Protein AF-A0A3D5ASW5-F1 (afdb_monomer_lite)

Sequence (82 aa):
ADNVGFGMPAPGCAYPTIFSSAKVGGKRGIFRSDNEGRRWIRINDDRHQWAWTGAAISGDPRVYGRVYVATNGRGLIIGETS

Foldseek 3Di:
DLDKAFAAADVPAPDTKIWDQDQDPNDGAIWIDNDPPPDIDGQDDPVPHLPAQNPDKYYHHVAPQWIWTQHDPPGIDIGRDD

Radius of gyration: 11.75 Å; chains: 1; bounding box: 27×24×32 Å

pLDDT: mean 96.22, std 5.39, range [62.62, 98.62]

Secondary structure (DSSP, 8-state):
--EEEEEPPPTT--SPEEEEEEEETTEEEEEEESSTTSS-EE-S-TT---S---S-EEEETTEEEEEEEE-SSS-EEEEE--

Structure (mmCIF, N/CA/C/O backbone):
data_AF-A0A3D5ASW5-F1
#
_entry.id   AF-A0A3D5ASW5-F1
#
loop_
_atom_site.group_PDB
_atom_site.id
_atom_site.type_symbol
_atom_site.label_atom_id
_atom_site.label_alt_id
_atom_site.label_comp_id
_atom_site.label_asym_id
_atom_site.label_entity_id
_atom_site.label_seq_id
_atom_site.pdbx_PDB_ins_code
_atom_si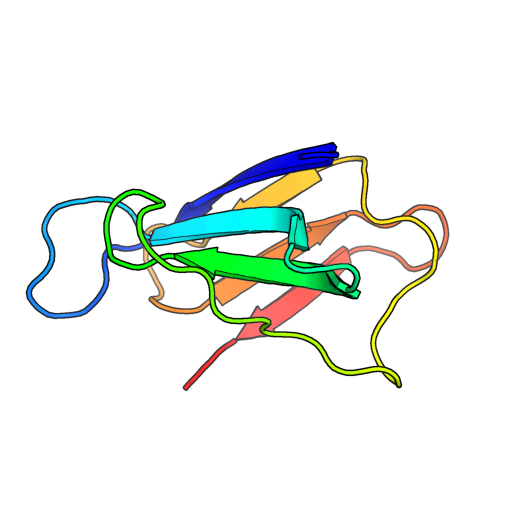te.Cartn_x
_atom_site.Cartn_y
_atom_site.Cartn_z
_atom_site.occupancy
_atom_site.B_iso_or_equiv
_atom_site.auth_seq_id
_atom_site.auth_comp_id
_atom_site.auth_asym_id
_atom_site.auth_atom_id
_atom_site.pdbx_PDB_model_num
ATOM 1 N N . ALA A 1 1 ? -6.577 9.050 0.740 1.00 72.62 1 ALA A N 1
ATOM 2 C CA . ALA A 1 1 ? -5.359 8.235 0.900 1.00 72.62 1 ALA A CA 1
ATOM 3 C C . ALA A 1 1 ? -4.235 9.177 1.279 1.00 72.62 1 ALA A C 1
ATOM 5 O O . ALA A 1 1 ? -4.258 10.299 0.790 1.00 72.62 1 ALA A O 1
ATOM 6 N N . ASP A 1 2 ? -3.315 8.748 2.139 1.00 88.31 2 ASP A N 1
ATOM 7 C CA . ASP A 1 2 ? -2.177 9.581 2.537 1.00 88.31 2 ASP A CA 1
ATOM 8 C C . ASP A 1 2 ? -1.073 9.496 1.463 1.00 88.31 2 ASP A C 1
ATOM 10 O O . ASP A 1 2 ? -0.469 10.509 1.145 1.00 88.31 2 ASP A O 1
ATOM 14 N N . ASN A 1 3 ? -0.891 8.322 0.830 1.00 93.50 3 ASN A N 1
ATOM 15 C CA . ASN A 1 3 ? -0.119 8.123 -0.412 1.00 93.50 3 ASN A CA 1
ATOM 16 C C . ASN A 1 3 ? -0.621 6.914 -1.215 1.00 93.50 3 ASN A C 1
ATOM 18 O O . ASN A 1 3 ? -1.359 6.073 -0.691 1.00 93.50 3 ASN A O 1
ATOM 22 N N . VAL A 1 4 ? -0.163 6.799 -2.464 1.00 97.69 4 VAL A N 1
ATOM 23 C CA . VAL A 1 4 ? -0.365 5.653 -3.363 1.00 97.69 4 VAL A CA 1
ATOM 24 C C . VAL A 1 4 ? 0.959 5.275 -4.025 1.00 97.69 4 VAL A C 1
ATOM 26 O O . VAL A 1 4 ? 1.741 6.150 -4.384 1.00 97.69 4 VAL A O 1
ATOM 29 N N . GLY A 1 5 ? 1.178 3.975 -4.206 1.00 98.25 5 GLY A N 1
ATOM 30 C CA . GLY A 1 5 ? 2.301 3.413 -4.947 1.00 98.25 5 GLY A CA 1
ATOM 31 C C . GLY A 1 5 ? 1.866 2.196 -5.754 1.00 98.25 5 GLY A C 1
ATOM 32 O O . GLY A 1 5 ? 0.837 1.588 -5.462 1.00 98.25 5 GLY A O 1
ATOM 33 N N . PHE A 1 6 ? 2.657 1.835 -6.761 1.00 98.62 6 PHE A N 1
ATOM 34 C CA . PHE A 1 6 ? 2.360 0.722 -7.661 1.00 98.62 6 PHE A CA 1
ATOM 35 C C . PHE A 1 6 ? 3.452 -0.343 -7.599 1.00 98.62 6 PHE A C 1
ATOM 37 O O . PHE A 1 6 ? 4.610 -0.028 -7.325 1.00 98.62 6 PHE A O 1
ATOM 44 N N . GLY A 1 7 ? 3.082 -1.597 -7.844 1.00 98.38 7 GLY A N 1
ATOM 45 C CA . GLY A 1 7 ? 4.002 -2.730 -7.937 1.00 98.38 7 GLY A CA 1
ATOM 46 C C . GLY A 1 7 ? 3.620 -3.693 -9.054 1.00 98.38 7 GLY A C 1
ATOM 47 O O . GLY A 1 7 ? 2.708 -3.427 -9.839 1.00 98.38 7 GLY A O 1
ATOM 48 N N . MET A 1 8 ? 4.323 -4.822 -9.110 1.00 98.19 8 MET A N 1
ATOM 49 C CA . MET A 1 8 ? 4.082 -5.887 -10.079 1.00 98.19 8 MET A CA 1
ATOM 50 C C . MET A 1 8 ? 2.592 -6.279 -10.079 1.00 98.19 8 MET A C 1
ATOM 52 O O . MET A 1 8 ? 2.020 -6.431 -8.994 1.00 98.19 8 MET A O 1
ATOM 56 N N . PRO A 1 9 ? 1.945 -6.419 -11.251 1.00 98.19 9 PRO A N 1
ATOM 57 C CA . PRO A 1 9 ? 0.580 -6.930 -11.342 1.00 98.19 9 PRO A CA 1
ATOM 58 C C . PRO A 1 9 ? 0.424 -8.289 -10.653 1.00 98.19 9 PRO A C 1
ATOM 60 O O . PRO A 1 9 ? 1.354 -9.098 -10.643 1.00 98.19 9 PRO A O 1
ATOM 63 N N . ALA A 1 10 ? -0.762 -8.555 -10.107 1.00 97.12 10 ALA A N 1
ATOM 64 C CA . ALA A 1 10 ? -1.103 -9.891 -9.630 1.00 97.12 10 ALA A CA 1
ATOM 65 C C . ALA A 1 10 ? -1.060 -10.923 -10.774 1.00 97.12 10 ALA A C 1
ATOM 67 O O . ALA A 1 10 ? -1.282 -10.560 -11.934 1.00 97.12 10 ALA A O 1
ATOM 68 N N . PRO A 1 11 ? -0.808 -12.215 -10.484 1.00 94.94 11 PRO A N 1
ATOM 69 C CA . PRO A 1 11 ? -0.855 -13.261 -11.500 1.00 94.94 11 PRO A CA 1
ATOM 70 C C . PRO A 1 11 ? -2.178 -13.242 -12.280 1.00 94.94 11 PRO A C 1
ATOM 72 O O . PRO A 1 11 ? -3.256 -13.311 -11.696 1.00 94.94 11 PRO A O 1
ATOM 75 N N . GLY A 1 12 ? -2.092 -13.139 -13.608 1.00 95.94 12 GLY A N 1
ATOM 76 C CA . GLY A 1 12 ? -3.263 -13.056 -14.491 1.00 95.94 12 GLY A CA 1
ATOM 77 C C . GLY A 1 12 ? -3.881 -11.658 -14.629 1.00 95.94 12 GLY A C 1
ATOM 78 O O . GLY A 1 12 ? -4.829 -11.495 -15.395 1.00 95.94 12 GLY A O 1
ATOM 79 N N . CYS A 1 13 ? -3.348 -10.641 -13.947 1.00 96.38 13 CYS A N 1
ATOM 80 C CA . CYS A 1 13 ? -3.764 -9.249 -14.090 1.00 96.38 13 CYS A CA 1
ATOM 81 C C . CYS A 1 13 ? -2.765 -8.460 -14.947 1.00 96.38 13 CYS A C 1
ATOM 83 O O . CYS A 1 13 ? -1.558 -8.675 -14.879 1.00 96.38 13 CYS A O 1
ATOM 85 N N . ALA A 1 14 ? -3.271 -7.510 -15.736 1.00 96.31 14 ALA A N 1
ATOM 86 C CA . ALA A 1 14 ? -2.439 -6.588 -16.517 1.00 96.31 14 ALA A CA 1
ATOM 87 C C . ALA A 1 14 ? -2.201 -5.249 -15.798 1.00 96.31 14 ALA A C 1
ATOM 89 O O . ALA A 1 14 ? -1.230 -4.552 -16.085 1.00 96.31 14 ALA A O 1
ATOM 90 N N . TYR A 1 15 ? -3.086 -4.880 -14.868 1.00 98.44 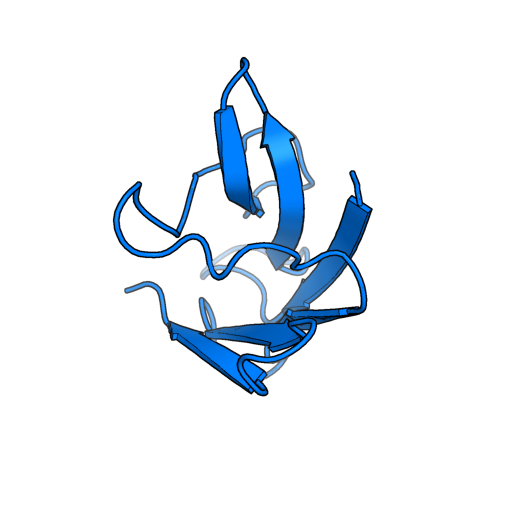15 TYR A N 1
ATOM 91 C CA . TYR A 1 15 ? -2.985 -3.622 -14.139 1.00 98.44 15 TYR A CA 1
ATOM 92 C C . TYR A 1 15 ? -2.007 -3.747 -12.955 1.00 98.44 15 TYR A C 1
ATOM 94 O O . TYR A 1 15 ? -2.065 -4.750 -12.238 1.00 98.44 15 TYR A O 1
ATOM 102 N N . PRO A 1 16 ? -1.129 -2.754 -12.711 1.00 98.62 16 PRO A N 1
ATOM 103 C CA . PRO A 1 16 ? -0.227 -2.762 -11.562 1.00 98.62 16 PRO A CA 1
ATOM 104 C C . PRO A 1 16 ? -0.967 -2.901 -10.231 1.00 98.62 16 PRO A C 1
ATOM 106 O O . PRO A 1 16 ? -1.989 -2.252 -10.001 1.00 98.62 16 PRO A O 1
ATOM 109 N N . THR A 1 17 ? -0.409 -3.688 -9.314 1.00 98.56 17 THR A N 1
ATOM 110 C CA . THR A 1 17 ? -0.930 -3.769 -7.946 1.00 98.56 17 THR A CA 1
ATOM 111 C C . THR A 1 17 ? -0.837 -2.397 -7.287 1.00 98.56 17 THR A C 1
ATOM 113 O O . THR A 1 17 ? 0.218 -1.762 -7.330 1.00 98.56 17 THR A O 1
ATOM 116 N N . ILE A 1 18 ? -1.921 -1.940 -6.663 1.00 98.56 18 ILE A N 1
ATOM 117 C CA . ILE A 1 18 ? -1.977 -0.643 -5.985 1.00 98.56 18 ILE A CA 1
ATOM 118 C C . ILE A 1 18 ? -1.731 -0.850 -4.495 1.00 98.56 18 ILE A C 1
ATOM 120 O O . ILE A 1 18 ? -2.412 -1.650 -3.859 1.00 98.56 18 ILE A O 1
ATOM 124 N N . PHE A 1 19 ? -0.818 -0.078 -3.918 1.00 98.44 19 PHE A N 1
ATOM 125 C CA . PHE A 1 19 ? -0.573 -0.010 -2.481 1.00 98.44 19 PHE A CA 1
ATOM 126 C C . PHE A 1 19 ? -0.898 1.384 -1.950 1.00 98.44 19 PHE A C 1
ATOM 128 O O . PHE A 1 19 ? -0.652 2.387 -2.621 1.00 98.44 19 PHE A O 1
ATOM 135 N N . SER A 1 20 ? -1.435 1.475 -0.735 1.00 98.25 20 SER A N 1
ATOM 136 C CA . SER A 1 20 ? -1.749 2.762 -0.112 1.00 98.25 20 SER A CA 1
ATOM 137 C C . SER A 1 20 ? -1.615 2.725 1.408 1.00 98.25 20 SER A C 1
ATOM 139 O O . SER A 1 20 ? -2.042 1.767 2.050 1.00 98.25 20 SER A O 1
ATOM 141 N N . SER A 1 21 ? -1.074 3.802 1.985 1.00 98.19 21 SER A N 1
ATOM 142 C CA . SER A 1 21 ? -1.318 4.147 3.389 1.00 98.19 21 SER A CA 1
ATOM 143 C C . SER A 1 21 ? -2.600 4.973 3.456 1.00 98.19 21 SER A C 1
ATOM 145 O O . SER A 1 21 ? -2.698 6.045 2.848 1.00 98.19 21 SER A O 1
ATOM 147 N N . ALA A 1 22 ? -3.630 4.440 4.112 1.00 97.31 22 ALA A N 1
ATOM 148 C CA . ALA A 1 22 ? -4.961 5.033 4.082 1.00 97.31 22 ALA A CA 1
ATOM 149 C C . ALA A 1 22 ? -5.822 4.613 5.277 1.00 97.31 22 ALA A C 1
ATOM 151 O O . ALA A 1 22 ? -5.439 3.804 6.125 1.00 97.31 22 ALA A O 1
ATOM 152 N N . LYS A 1 23 ? -7.035 5.170 5.320 1.00 97.06 23 LYS A N 1
ATOM 153 C CA . LYS A 1 23 ? -8.142 4.680 6.135 1.00 97.06 23 LYS A CA 1
ATOM 154 C C . LYS A 1 23 ? -9.218 4.126 5.201 1.00 97.06 23 LYS A C 1
ATOM 156 O O . LYS A 1 23 ? -9.815 4.893 4.452 1.00 97.06 23 LYS A O 1
ATOM 161 N N . VAL A 1 24 ? -9.467 2.819 5.253 1.00 95.38 24 VAL A N 1
ATOM 162 C CA . VAL A 1 24 ? -10.505 2.135 4.459 1.00 95.38 24 VAL A CA 1
ATOM 163 C C . VAL A 1 24 ? -11.470 1.453 5.423 1.00 95.38 24 VAL A C 1
ATOM 165 O O . VAL A 1 24 ? -11.038 0.793 6.367 1.00 95.38 24 VAL A O 1
ATOM 168 N N . GLY A 1 25 ? -12.780 1.657 5.246 1.00 92.75 25 GLY A N 1
ATOM 169 C CA . GLY A 1 25 ? -13.799 1.052 6.119 1.00 92.75 25 GLY A CA 1
ATOM 170 C C . GLY A 1 25 ? -13.608 1.372 7.608 1.00 92.75 25 GLY A C 1
ATOM 171 O O . GLY A 1 25 ? -13.806 0.516 8.462 1.00 92.75 25 GLY A O 1
ATOM 172 N N . GLY A 1 26 ? -13.130 2.577 7.932 1.00 95.31 26 GLY A N 1
ATOM 173 C CA . GLY A 1 26 ? -12.878 2.986 9.316 1.00 95.31 26 GLY A CA 1
ATOM 174 C C . GLY A 1 26 ? -11.527 2.551 9.901 1.00 95.31 26 GLY A C 1
ATOM 175 O O . GLY A 1 26 ? -11.127 3.107 10.922 1.00 95.31 26 GLY A O 1
ATOM 176 N N . LYS A 1 27 ? -10.781 1.643 9.257 1.00 96.75 27 LYS A N 1
ATOM 177 C CA . LYS A 1 27 ? -9.494 1.138 9.763 1.00 96.75 27 LYS A CA 1
ATOM 178 C C . LYS A 1 27 ? -8.309 1.804 9.067 1.00 96.75 27 LYS A C 1
ATOM 180 O O . LYS A 1 27 ? -8.253 1.847 7.841 1.00 96.75 27 LYS A O 1
ATOM 185 N N . ARG A 1 28 ? -7.363 2.327 9.855 1.00 97.31 28 ARG A N 1
ATOM 186 C CA . ARG A 1 28 ? -6.070 2.845 9.371 1.00 97.31 28 ARG A CA 1
ATOM 187 C C . ARG A 1 28 ? -5.116 1.675 9.121 1.00 97.31 28 ARG A C 1
ATOM 189 O O . ARG A 1 28 ? -5.091 0.723 9.902 1.00 97.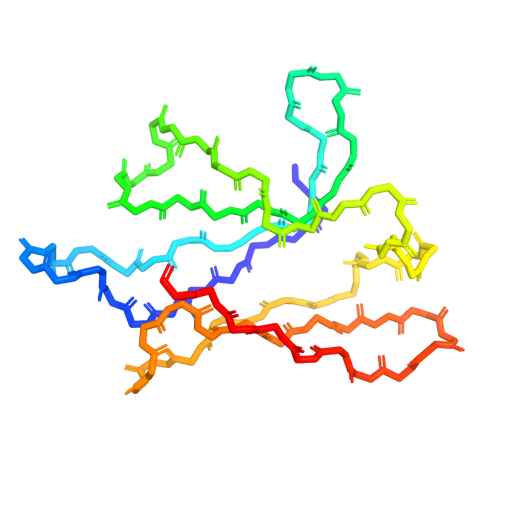31 28 ARG A O 1
ATOM 196 N N . GLY A 1 29 ? -4.329 1.745 8.057 1.00 97.88 29 GLY A N 1
ATOM 197 C CA . GLY A 1 29 ? -3.313 0.740 7.772 1.00 97.88 29 GLY A CA 1
ATOM 198 C C . GLY A 1 29 ? -2.699 0.886 6.391 1.00 97.88 29 GLY A C 1
ATOM 199 O O . GLY A 1 29 ? -2.906 1.888 5.703 1.00 97.88 29 GLY A O 1
ATOM 200 N N . ILE A 1 30 ? -1.965 -0.152 6.004 1.00 98.25 30 ILE A N 1
ATOM 201 C CA . ILE A 1 30 ? -1.445 -0.329 4.655 1.00 98.25 30 ILE A CA 1
ATOM 202 C C . ILE A 1 30 ? -2.389 -1.272 3.917 1.00 98.25 30 ILE A C 1
ATOM 204 O O . ILE A 1 30 ? -2.749 -2.333 4.431 1.00 98.25 30 ILE A O 1
ATOM 208 N N . PHE A 1 31 ? -2.806 -0.870 2.724 1.00 98.12 31 PHE A N 1
ATOM 209 C CA . PHE A 1 31 ? -3.780 -1.586 1.917 1.00 98.12 31 PHE A CA 1
ATOM 210 C C . PHE A 1 31 ? -3.223 -1.903 0.534 1.00 98.12 31 PHE A C 1
ATOM 212 O O . PHE A 1 31 ? -2.451 -1.119 -0.016 1.00 98.12 31 PHE A O 1
ATOM 219 N N . ARG A 1 32 ? -3.663 -3.033 -0.024 1.00 98.19 32 ARG A N 1
ATOM 220 C CA . ARG A 1 32 ? -3.369 -3.503 -1.380 1.00 98.19 32 ARG A CA 1
ATOM 221 C C . ARG A 1 32 ? -4.659 -3.632 -2.187 1.00 98.19 32 ARG A C 1
ATOM 223 O O . ARG A 1 32 ? -5.684 -4.032 -1.632 1.00 98.19 32 ARG A O 1
ATOM 230 N N . SER A 1 33 ? -4.609 -3.331 -3.477 1.00 97.81 33 SER A N 1
ATOM 231 C CA . SER A 1 33 ? -5.666 -3.635 -4.436 1.00 97.81 33 SER A CA 1
ATOM 232 C C . SER A 1 33 ? -5.076 -4.248 -5.699 1.00 97.81 33 SER A C 1
ATOM 234 O O . SER A 1 33 ? -4.224 -3.644 -6.348 1.00 97.81 33 SER A O 1
ATOM 236 N N . ASP A 1 34 ? -5.592 -5.419 -6.061 1.00 97.88 34 ASP A N 1
ATOM 237 C CA . ASP A 1 34 ? -5.197 -6.169 -7.258 1.00 97.88 34 ASP A CA 1
ATOM 238 C C . ASP A 1 34 ? -6.228 -5.996 -8.396 1.00 97.88 34 ASP A C 1
ATOM 240 O O . ASP A 1 34 ? -6.165 -6.663 -9.422 1.00 97.88 34 ASP A O 1
ATOM 244 N N . ASN A 1 35 ? -7.230 -5.128 -8.204 1.00 97.31 35 ASN A N 1
ATOM 245 C CA . ASN A 1 35 ? -8.373 -4.963 -9.107 1.00 97.31 35 ASN A CA 1
ATOM 246 C C . ASN A 1 35 ? -8.725 -3.491 -9.343 1.00 97.31 35 ASN A C 1
ATOM 248 O O . ASN A 1 35 ? -9.885 -3.087 -9.227 1.00 97.31 35 ASN A O 1
ATOM 252 N N . GLU A 1 36 ? -7.704 -2.692 -9.660 1.00 97.62 36 GLU A N 1
ATOM 253 C CA . GLU A 1 36 ? -7.859 -1.285 -10.058 1.00 97.62 36 GLU A CA 1
ATOM 254 C C . GLU A 1 36 ? -8.539 -0.421 -8.975 1.00 97.62 36 GLU A C 1
ATOM 256 O O . GLU A 1 36 ? -9.279 0.514 -9.265 1.00 97.62 36 GLU A O 1
ATOM 261 N N . GLY A 1 37 ? -8.328 -0.745 -7.694 1.00 96.88 37 GLY A N 1
ATOM 262 C CA . GLY A 1 37 ? -8.878 0.015 -6.569 1.00 96.88 37 GLY A CA 1
ATOM 263 C C . GLY A 1 37 ? -10.335 -0.308 -6.222 1.00 96.88 37 GLY A C 1
ATOM 264 O O . GLY A 1 37 ? -10.892 0.331 -5.327 1.00 96.88 37 GLY A O 1
ATOM 265 N N . ARG A 1 38 ? -10.960 -1.300 -6.876 1.00 97.06 38 ARG A N 1
ATOM 266 C CA . ARG A 1 38 ? -12.361 -1.691 -6.615 1.00 97.06 38 ARG A CA 1
ATOM 267 C C . ARG A 1 38 ? -12.544 -2.357 -5.252 1.00 97.06 38 ARG A C 1
ATOM 269 O O . ARG A 1 38 ? -13.580 -2.188 -4.615 1.00 97.06 38 ARG A O 1
ATOM 276 N N . ARG A 1 39 ? -11.561 -3.142 -4.804 1.00 96.19 39 ARG A N 1
ATOM 277 C CA . ARG A 1 39 ? -11.513 -3.754 -3.467 1.00 96.19 39 ARG A CA 1
ATOM 278 C C . ARG A 1 39 ? -10.125 -3.587 -2.868 1.00 96.19 39 ARG A C 1
ATOM 280 O O . ARG A 1 39 ? -9.132 -3.581 -3.591 1.00 96.19 39 ARG A O 1
ATOM 287 N N . TRP A 1 40 ? -10.079 -3.499 -1.544 1.00 97.31 40 TRP A N 1
ATOM 288 C CA . TRP A 1 40 ? -8.854 -3.280 -0.785 1.00 97.31 40 TRP A CA 1
ATOM 289 C C . TRP A 1 40 ? -8.700 -4.338 0.299 1.00 97.31 40 TRP A C 1
ATOM 291 O O . TRP A 1 40 ? -9.639 -4.610 1.047 1.00 97.31 40 TRP A O 1
ATOM 301 N N . ILE A 1 41 ? -7.502 -4.900 0.396 1.00 96.81 41 ILE A N 1
ATOM 302 C CA . ILE A 1 41 ? -7.101 -5.849 1.432 1.00 96.81 41 ILE A CA 1
ATOM 303 C C . ILE A 1 41 ? -6.125 -5.121 2.350 1.00 96.81 41 ILE A C 1
ATOM 305 O O . ILE A 1 41 ? -5.170 -4.511 1.872 1.00 96.81 41 ILE A O 1
ATOM 309 N N . ARG A 1 42 ? -6.355 -5.151 3.665 1.00 97.75 42 ARG A N 1
ATOM 310 C CA . ARG A 1 42 ? -5.381 -4.630 4.633 1.00 97.75 42 ARG A CA 1
ATOM 311 C C . ARG A 1 42 ? -4.234 -5.632 4.745 1.00 97.75 42 ARG A C 1
ATOM 313 O O . ARG A 1 42 ? -4.488 -6.794 5.042 1.00 97.75 42 ARG A O 1
ATOM 320 N N . ILE A 1 43 ? -3.006 -5.181 4.511 1.00 97.88 43 ILE A N 1
ATOM 321 C CA . ILE A 1 43 ? -1.809 -6.040 4.476 1.00 97.88 43 ILE A CA 1
ATOM 322 C C . ILE A 1 43 ? -0.908 -5.877 5.705 1.00 97.88 43 ILE A C 1
ATOM 324 O O . ILE A 1 43 ? 0.100 -6.563 5.827 1.00 97.88 43 ILE A O 1
ATOM 328 N N . ASN A 1 44 ? -1.273 -4.983 6.625 1.00 97.69 44 ASN A N 1
ATOM 329 C CA . ASN A 1 44 ? -0.699 -4.913 7.964 1.00 97.69 44 ASN A CA 1
ATOM 330 C C . ASN A 1 44 ? -1.738 -5.280 9.037 1.00 97.69 44 ASN A C 1
ATOM 332 O O . ASN A 1 44 ? -2.944 -5.315 8.780 1.00 97.69 44 ASN A O 1
ATOM 336 N N . ASP A 1 45 ? -1.273 -5.493 10.265 1.00 97.38 45 ASP A N 1
ATOM 337 C CA . ASP A 1 45 ? -2.110 -5.774 11.434 1.00 97.38 45 ASP A CA 1
ATOM 338 C C . ASP A 1 45 ? -1.914 -4.725 12.539 1.00 97.38 45 ASP A C 1
ATOM 340 O O . ASP A 1 45 ? -1.056 -3.847 12.443 1.00 97.38 45 ASP A O 1
ATOM 344 N N . ASP A 1 46 ? -2.709 -4.803 13.607 1.00 97.56 46 ASP A N 1
ATOM 345 C CA . ASP A 1 46 ? -2.726 -3.799 14.679 1.00 97.56 46 ASP A CA 1
ATOM 346 C C . ASP A 1 46 ? -1.429 -3.738 15.508 1.00 97.56 46 ASP A C 1
ATOM 348 O O . ASP A 1 46 ? -1.190 -2.741 16.188 1.00 97.56 46 ASP A O 1
ATOM 352 N N . ARG A 1 47 ? -0.549 -4.742 15.410 1.00 97.50 47 ARG A N 1
ATOM 353 C CA . ARG A 1 47 ? 0.795 -4.722 16.009 1.00 97.50 47 ARG A CA 1
ATOM 354 C C . ARG A 1 47 ? 1.836 -4.088 15.076 1.00 97.50 47 ARG A C 1
ATOM 356 O O . ARG A 1 47 ? 2.890 -3.658 15.540 1.00 97.50 47 ARG A O 1
ATOM 363 N N . HIS A 1 48 ? 1.517 -3.929 13.793 1.00 97.25 48 HIS A N 1
ATOM 364 C CA . HIS A 1 48 ? 2.406 -3.423 12.746 1.00 97.25 48 HIS A CA 1
ATOM 365 C C . HIS A 1 48 ? 1.890 -2.111 12.126 1.00 97.25 48 HIS A C 1
ATOM 367 O O . HIS A 1 48 ? 1.475 -2.072 10.972 1.00 97.25 48 HIS A O 1
ATOM 373 N N . GLN A 1 49 ? 1.881 -1.014 12.897 1.00 97.25 49 GLN A N 1
ATOM 374 C CA . GLN A 1 49 ? 1.338 0.290 12.451 1.00 97.25 49 GLN A CA 1
ATOM 375 C C . GLN A 1 49 ? 2.398 1.357 12.123 1.00 97.25 49 GLN A C 1
ATOM 377 O O . GLN A 1 49 ? 2.143 2.248 11.320 1.00 97.25 49 GLN A O 1
ATOM 382 N N . TRP A 1 50 ? 3.566 1.296 12.772 1.00 96.88 50 TRP A N 1
ATOM 383 C CA . TRP A 1 50 ? 4.713 2.206 12.576 1.00 96.88 50 TRP A CA 1
ATOM 384 C C . TRP A 1 50 ? 4.428 3.717 12.706 1.00 96.88 50 TRP A C 1
ATOM 386 O O . TRP A 1 50 ? 5.180 4.534 12.184 1.00 96.88 50 TRP A O 1
ATOM 396 N N . ALA A 1 51 ? 3.391 4.083 13.466 1.00 95.31 51 ALA A N 1
ATOM 397 C CA . ALA A 1 51 ? 2.953 5.457 13.717 1.00 95.31 51 ALA A CA 1
ATOM 398 C C . ALA A 1 51 ? 2.568 6.221 12.437 1.00 95.31 51 ALA A C 1
ATOM 400 O O . ALA A 1 51 ? 1.418 6.139 12.009 1.00 95.31 51 ALA A O 1
ATOM 401 N N . TRP A 1 52 ? 3.492 6.973 11.839 1.00 96.69 52 TRP A N 1
ATOM 402 C CA . TRP A 1 52 ? 3.214 7.789 10.660 1.00 96.69 52 TRP A CA 1
ATOM 403 C C . TRP A 1 52 ? 3.883 7.192 9.421 1.00 96.69 52 TRP A C 1
ATOM 405 O O . TRP A 1 52 ? 5.106 7.066 9.365 1.00 96.69 52 TRP A O 1
ATOM 415 N N . THR A 1 53 ? 3.067 6.847 8.425 1.00 97.06 53 THR A N 1
ATOM 416 C CA . THR A 1 53 ? 3.450 6.158 7.175 1.00 97.06 53 THR A CA 1
ATOM 417 C C . THR A 1 53 ? 3.020 6.953 5.935 1.00 97.06 53 THR A C 1
ATOM 419 O O . THR A 1 53 ? 2.707 6.400 4.881 1.00 97.06 53 THR A O 1
ATOM 422 N N . GLY A 1 54 ? 2.933 8.276 6.087 1.00 94.19 54 GLY A N 1
ATOM 423 C CA . GLY A 1 54 ? 2.389 9.205 5.099 1.00 94.19 54 GLY A CA 1
ATOM 424 C C . GLY A 1 54 ? 3.438 9.906 4.234 1.00 94.19 54 GLY A C 1
ATOM 425 O O . GLY A 1 54 ? 3.087 10.886 3.589 1.00 94.19 54 GLY A O 1
ATOM 426 N N . ALA A 1 55 ? 4.700 9.460 4.208 1.00 94.56 55 ALA A N 1
ATOM 427 C CA . ALA A 1 55 ? 5.734 10.088 3.370 1.00 94.56 55 ALA A CA 1
ATOM 428 C C . ALA A 1 55 ? 5.780 9.508 1.957 1.00 94.56 55 ALA A C 1
ATOM 430 O O . ALA A 1 55 ? 5.749 10.250 0.984 1.00 94.56 55 ALA A O 1
ATOM 431 N N . ALA A 1 56 ? 5.914 8.188 1.849 1.00 97.56 56 ALA A N 1
ATOM 432 C CA . ALA A 1 56 ? 6.061 7.500 0.576 1.00 97.56 56 ALA A CA 1
ATOM 433 C C . ALA A 1 56 ? 5.693 6.023 0.723 1.00 97.56 56 ALA A C 1
ATOM 435 O O . ALA A 1 56 ? 5.906 5.409 1.774 1.00 97.56 56 ALA A O 1
ATOM 436 N N . ILE A 1 57 ? 5.172 5.452 -0.358 1.00 98.50 57 ILE A N 1
ATOM 437 C CA . ILE A 1 57 ? 4.916 4.023 -0.495 1.00 98.50 57 ILE A CA 1
ATOM 438 C C . ILE A 1 57 ? 5.174 3.618 -1.945 1.00 98.50 57 ILE A C 1
ATOM 440 O O . ILE A 1 57 ? 4.763 4.323 -2.862 1.00 98.50 57 ILE A O 1
ATOM 444 N N . SER A 1 58 ? 5.856 2.497 -2.163 1.00 98.50 58 SER A N 1
ATOM 445 C CA . SER A 1 58 ? 6.062 1.931 -3.501 1.00 98.50 58 SER A CA 1
ATOM 446 C C . SER A 1 58 ? 5.968 0.418 -3.447 1.00 98.50 58 SER A C 1
ATOM 448 O O . SER A 1 58 ? 6.470 -0.190 -2.506 1.00 98.50 58 SER A O 1
ATOM 450 N N . GLY A 1 59 ? 5.363 -0.197 -4.458 1.00 98.38 59 GLY A N 1
ATOM 451 C CA . GLY A 1 59 ? 5.526 -1.627 -4.694 1.00 98.38 59 GLY A CA 1
ATOM 452 C C . GLY A 1 59 ? 6.843 -1.924 -5.416 1.00 98.38 59 GLY A C 1
ATOM 453 O O . GLY A 1 59 ? 7.524 -1.008 -5.886 1.00 98.38 59 GLY A O 1
ATOM 454 N N . ASP A 1 60 ? 7.204 -3.204 -5.517 1.00 98.50 60 ASP A N 1
ATOM 455 C CA . ASP A 1 60 ? 8.279 -3.658 -6.409 1.00 98.50 60 ASP A CA 1
ATOM 456 C C . ASP A 1 60 ? 7.696 -4.035 -7.781 1.00 98.50 60 ASP A C 1
ATOM 458 O O . ASP A 1 60 ? 6.810 -4.888 -7.834 1.00 98.50 60 ASP A O 1
ATOM 462 N N . PRO A 1 61 ? 8.166 -3.467 -8.907 1.00 98.12 61 PRO A N 1
ATOM 463 C CA . PRO A 1 61 ? 7.682 -3.852 -10.234 1.00 98.12 61 PRO A CA 1
ATOM 464 C C . PRO A 1 61 ? 8.095 -5.274 -10.655 1.00 98.12 61 PRO A C 1
ATOM 466 O O . PRO A 1 61 ? 7.604 -5.763 -11.668 1.00 98.12 61 PRO A O 1
ATOM 469 N N . ARG A 1 62 ? 8.992 -5.937 -9.909 1.00 97.75 62 ARG A N 1
ATOM 470 C CA . ARG A 1 62 ? 9.546 -7.264 -10.234 1.00 97.75 62 ARG A CA 1
ATOM 471 C C . ARG A 1 62 ? 9.116 -8.370 -9.270 1.00 97.75 62 ARG A C 1
ATOM 473 O O . ARG A 1 62 ? 9.382 -9.533 -9.551 1.00 97.75 62 ARG A O 1
ATOM 480 N N . VAL A 1 63 ? 8.504 -8.025 -8.135 1.00 97.81 63 VAL A N 1
ATOM 481 C CA . VAL A 1 63 ? 8.076 -8.987 -7.109 1.00 97.81 63 VAL A CA 1
ATOM 482 C C . VAL A 1 63 ? 6.647 -8.668 -6.693 1.00 97.81 63 VAL A C 1
ATOM 484 O O . VAL A 1 63 ? 6.391 -7.659 -6.032 1.00 97.81 63 VAL A O 1
ATOM 487 N N . TYR A 1 64 ? 5.706 -9.527 -7.086 1.00 97.50 64 TYR A N 1
ATOM 488 C CA . TYR A 1 64 ? 4.310 -9.393 -6.682 1.00 97.50 64 TYR A CA 1
ATOM 489 C C . TYR A 1 64 ? 4.177 -9.445 -5.157 1.00 97.50 64 TYR A C 1
ATOM 491 O O . TYR A 1 64 ? 4.854 -10.214 -4.483 1.00 97.50 64 TYR A O 1
ATOM 499 N N . GLY A 1 65 ? 3.322 -8.581 -4.611 1.00 97.31 65 GLY A N 1
ATOM 500 C CA . GLY A 1 65 ? 3.052 -8.520 -3.176 1.00 97.31 65 GLY A CA 1
ATOM 501 C C . GLY A 1 65 ? 4.098 -7.781 -2.333 1.00 97.31 65 GLY A C 1
ATOM 502 O O . GLY A 1 65 ? 3.817 -7.537 -1.156 1.00 97.31 65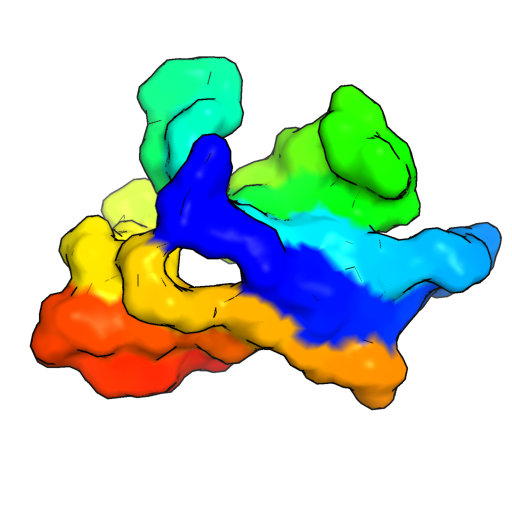 GLY A O 1
ATOM 503 N N . ARG A 1 66 ? 5.255 -7.385 -2.892 1.00 98.62 66 ARG A N 1
ATOM 504 C CA . ARG A 1 66 ? 6.276 -6.610 -2.168 1.00 98.62 66 ARG A CA 1
ATOM 505 C C . ARG A 1 66 ? 5.954 -5.116 -2.142 1.00 98.62 66 ARG A C 1
ATOM 507 O O . ARG A 1 66 ? 5.675 -4.518 -3.181 1.00 98.62 66 ARG A O 1
ATOM 514 N N . VAL A 1 67 ? 6.071 -4.509 -0.960 1.00 98.56 67 VAL A N 1
ATOM 515 C CA . VAL A 1 67 ? 5.859 -3.077 -0.714 1.00 98.56 67 VAL A CA 1
ATOM 516 C C . VAL A 1 67 ? 6.931 -2.492 0.206 1.00 98.56 67 VAL A C 1
ATOM 518 O O . VAL A 1 67 ? 7.353 -3.119 1.176 1.00 98.56 67 VAL A O 1
ATOM 521 N N . TYR A 1 68 ? 7.334 -1.261 -0.086 1.00 98.44 68 TYR A N 1
ATOM 522 C CA . TYR A 1 68 ? 8.260 -0.442 0.686 1.00 98.44 68 TYR A CA 1
ATOM 523 C C . TYR A 1 68 ? 7.489 0.752 1.265 1.00 98.44 68 TYR A C 1
ATOM 525 O O . TYR A 1 68 ? 6.859 1.500 0.514 1.00 98.44 68 TYR A O 1
ATOM 533 N N . VAL A 1 69 ? 7.517 0.938 2.587 1.00 98.44 69 VAL A N 1
ATOM 534 C CA . VAL A 1 69 ? 6.761 1.983 3.301 1.00 98.44 69 VAL A CA 1
ATOM 535 C C . VAL A 1 69 ? 7.721 2.880 4.071 1.00 98.44 69 VAL A C 1
ATOM 537 O O . VAL A 1 69 ? 8.404 2.429 4.995 1.00 98.44 69 VAL A O 1
ATOM 540 N N . ALA A 1 70 ? 7.758 4.163 3.710 1.00 98.12 70 ALA A N 1
ATOM 541 C CA . ALA A 1 70 ? 8.520 5.162 4.446 1.00 98.12 70 ALA A CA 1
ATOM 542 C C . ALA A 1 70 ? 7.776 5.566 5.723 1.00 98.12 70 ALA A C 1
ATOM 544 O O . ALA A 1 70 ? 6.575 5.852 5.705 1.00 98.12 70 ALA A O 1
ATOM 545 N N . THR A 1 71 ? 8.509 5.621 6.830 1.00 97.62 71 THR A N 1
ATOM 546 C CA . THR A 1 71 ? 7.975 6.009 8.138 1.00 97.62 71 THR A CA 1
ATOM 547 C C . THR A 1 71 ? 8.631 7.293 8.632 1.00 97.62 71 THR A C 1
ATOM 549 O O . THR A 1 71 ? 9.749 7.620 8.235 1.00 97.62 71 THR A O 1
ATOM 552 N N . ASN A 1 72 ? 7.973 7.999 9.550 1.00 97.31 72 ASN A N 1
ATOM 553 C CA . ASN A 1 72 ? 8.633 9.044 10.329 1.00 97.31 72 ASN A CA 1
ATOM 554 C C . ASN A 1 72 ? 9.161 8.442 11.643 1.00 97.31 72 ASN A C 1
ATOM 556 O O . ASN A 1 72 ? 8.390 8.171 12.562 1.00 97.31 72 ASN A O 1
ATOM 560 N N . GLY A 1 73 ? 10.472 8.185 11.701 1.00 97.06 73 GLY A N 1
ATOM 561 C CA . GLY A 1 73 ? 11.169 7.742 12.916 1.00 97.06 73 GLY A CA 1
ATOM 562 C C . GLY A 1 73 ? 11.340 6.227 13.107 1.00 97.06 73 GLY A C 1
ATOM 563 O O . GLY A 1 73 ? 11.840 5.814 14.150 1.00 97.06 73 GLY A O 1
ATOM 564 N N . ARG A 1 74 ? 10.952 5.378 12.139 1.00 97.06 74 ARG A N 1
ATOM 565 C CA . ARG A 1 74 ? 11.113 3.903 12.208 1.00 97.06 74 ARG A CA 1
ATOM 566 C C . ARG A 1 74 ? 11.854 3.300 11.000 1.00 97.06 74 ARG A C 1
ATOM 568 O O . ARG A 1 74 ? 11.886 2.083 10.858 1.00 97.06 74 ARG A O 1
ATOM 575 N N . GLY A 1 75 ? 12.447 4.129 10.137 1.00 97.25 75 GLY A N 1
ATOM 576 C CA . GLY A 1 75 ? 13.152 3.685 8.928 1.00 97.25 75 GLY A CA 1
ATOM 577 C C . GLY A 1 75 ? 12.223 3.287 7.772 1.00 97.25 75 GLY A C 1
ATOM 578 O O . GLY A 1 75 ? 11.100 3.790 7.660 1.00 97.25 75 GLY A O 1
ATOM 579 N N . LEU A 1 76 ? 12.713 2.404 6.897 1.00 97.75 76 LEU A N 1
ATOM 580 C CA . LEU A 1 76 ? 11.964 1.837 5.774 1.00 97.75 76 LEU A CA 1
ATOM 581 C C . LEU A 1 76 ? 11.446 0.449 6.150 1.00 97.75 76 LEU A C 1
ATOM 583 O O . LEU A 1 76 ? 12.231 -0.439 6.476 1.00 97.75 76 LEU A O 1
ATOM 587 N N . ILE A 1 77 ? 10.135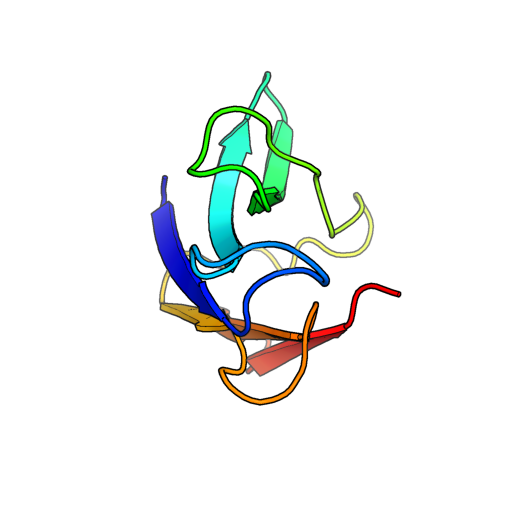 0.254 6.064 1.00 98.19 77 ILE A N 1
ATOM 588 C CA . ILE A 1 77 ? 9.525 -1.059 6.259 1.00 98.19 77 ILE A CA 1
ATOM 589 C C . ILE A 1 77 ? 9.378 -1.745 4.907 1.00 98.19 77 ILE A C 1
ATOM 591 O O . ILE A 1 77 ? 8.913 -1.129 3.949 1.00 98.19 77 ILE A O 1
ATOM 595 N N . ILE A 1 78 ? 9.736 -3.024 4.853 1.00 98.12 78 ILE A N 1
ATOM 596 C CA . ILE A 1 78 ? 9.488 -3.894 3.705 1.00 98.12 78 ILE A CA 1
ATOM 597 C C . ILE A 1 78 ? 8.446 -4.922 4.131 1.00 98.12 78 ILE A C 1
ATOM 599 O O . ILE A 1 78 ? 8.606 -5.577 5.160 1.00 98.12 78 ILE A O 1
ATOM 603 N N . GLY A 1 79 ? 7.372 -5.033 3.360 1.00 97.06 79 GLY A N 1
ATOM 604 C CA . GLY A 1 79 ? 6.367 -6.077 3.509 1.00 97.06 79 GLY A CA 1
ATOM 605 C C . GLY A 1 79 ? 6.311 -6.928 2.251 1.00 97.06 79 GLY A C 1
ATOM 606 O O . GLY A 1 79 ? 6.470 -6.410 1.148 1.00 97.06 79 GLY A O 1
ATOM 607 N N . GLU A 1 80 ? 6.058 -8.220 2.415 1.00 94.38 80 GLU A N 1
ATOM 608 C CA . GLU A 1 80 ? 5.818 -9.146 1.314 1.00 94.38 80 GLU A CA 1
ATOM 609 C C . GLU A 1 80 ? 4.589 -9.977 1.664 1.00 94.38 80 GLU A C 1
ATOM 611 O O . GLU A 1 80 ? 4.515 -10.581 2.733 1.00 94.38 80 GLU A O 1
ATOM 616 N N . THR A 1 81 ? 3.584 -9.918 0.798 1.00 75.75 81 THR A N 1
ATOM 617 C CA . THR A 1 81 ? 2.345 -10.679 0.964 1.00 75.75 81 THR A CA 1
ATOM 618 C C . THR A 1 81 ? 2.409 -11.905 0.068 1.00 75.75 81 THR A C 1
ATOM 620 O O . THR A 1 81 ? 2.566 -11.754 -1.140 1.00 75.75 81 THR A O 1
ATOM 623 N N . SER A 1 82 ? 2.316 -13.089 0.678 1.00 62.62 82 SER A N 1
ATOM 624 C CA . SER A 1 82 ? 2.177 -14.381 -0.007 1.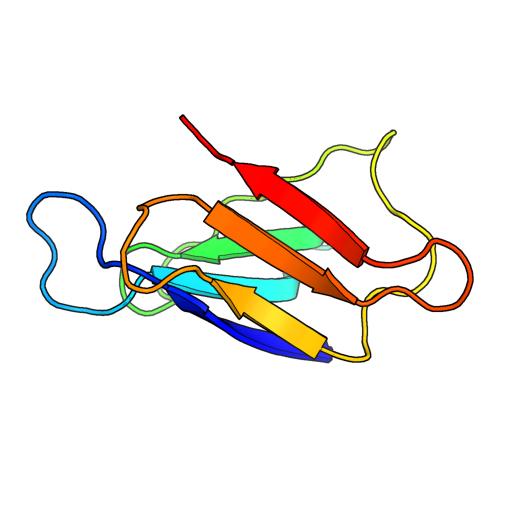00 62.62 82 SER A CA 1
ATOM 625 C C . SER A 1 82 ? 0.836 -14.511 -0.714 1.00 62.62 82 SER A C 1
ATOM 627 O O . SER A 1 82 ? -0.161 -14.020 -0.127 1.00 62.62 82 SER A O 1
#